Protein AF-A2DBW7-F1 (afdb_monomer_lite)

Organism: Trichomonas vaginalis (strain ATCC PRA-98 / G3) (NCBI:txid412133)

Foldseek 3Di:
DQELDALCQALVQVDADDDDALNHAEQEASSNHNYCHQEAEARLNHAEQYALSNHQNCNHQEYEADQSHNHAYYYFQVCENVQNHAAYYHDNDPFWDDDLRFIDTPQLQEGREDGNNHPDQWDFRPPNHPDYDPRRYPQCPQVVVVVVPDDDDGDTRGNDPPPDDD

Sequence (166 aa):
MTVINTDTFSNAYKLRNLILPPTIQAINSNAFQWTNIETFTVPRDTHTISEYGLHNCVNLSTFIIDSNSSLMNIKFAAFSGCKSLATIICNDSMYFTVENFALFNKNKTVLVVFPPGCPCKFFSVPITIREIEAGHSSNAGTLSTFLSQTTLFNTFVAMHSQSVHL

Structure (mmCIF, N/CA/C/O backbone):
data_AF-A2DBW7-F1
#
_entry.id   AF-A2DBW7-F1
#
loop_
_atom_site.group_PDB
_atom_site.id
_atom_site.type_symbol
_atom_site.label_atom_id
_atom_site.label_alt_id
_atom_site.label_comp_id
_atom_site.label_asym_id
_atom_site.label_entity_id
_atom_site.label_seq_id
_atom_site.pdbx_PDB_ins_code
_atom_site.Cartn_x
_atom_site.Cartn_y
_atom_site.Cartn_z
_atom_site.occupancy
_atom_site.B_iso_or_equiv
_atom_site.auth_seq_id
_atom_site.auth_comp_id
_atom_site.auth_asym_id
_atom_site.auth_atom_id
_atom_site.pdbx_PDB_model_num
ATOM 1 N N . MET A 1 1 ? 14.004 -9.420 -12.840 1.00 65.75 1 MET A N 1
ATOM 2 C CA . MET A 1 1 ? 14.017 -8.109 -12.156 1.00 65.75 1 MET A CA 1
ATOM 3 C C . MET A 1 1 ? 13.537 -8.339 -10.734 1.00 65.75 1 MET A C 1
ATOM 5 O O . MET A 1 1 ? 12.476 -8.929 -10.576 1.00 65.75 1 MET A O 1
ATOM 9 N N . THR A 1 2 ? 14.332 -7.967 -9.733 1.00 91.06 2 THR A N 1
ATOM 10 C CA . THR A 1 2 ? 14.014 -8.173 -8.305 1.00 91.06 2 THR A CA 1
ATOM 11 C C . THR A 1 2 ? 13.753 -6.866 -7.567 1.00 91.06 2 THR A C 1
ATOM 13 O O . THR A 1 2 ? 13.268 -6.890 -6.449 1.00 91.06 2 THR A O 1
ATOM 16 N N . VAL A 1 3 ? 14.043 -5.715 -8.166 1.00 96.81 3 VAL A N 1
ATOM 17 C CA . VAL A 1 3 ? 13.881 -4.406 -7.527 1.00 96.81 3 VAL A CA 1
ATOM 18 C C . VAL A 1 3 ? 13.292 -3.440 -8.542 1.00 96.81 3 VAL A C 1
ATOM 20 O O . VAL A 1 3 ? 13.696 -3.450 -9.707 1.00 96.81 3 VAL A O 1
ATOM 23 N N . ILE A 1 4 ? 12.353 -2.611 -8.096 1.00 97.62 4 ILE A N 1
ATOM 24 C CA . ILE A 1 4 ? 11.946 -1.401 -8.808 1.00 97.62 4 ILE A CA 1
ATOM 25 C C . ILE A 1 4 ? 12.798 -0.274 -8.245 1.00 97.62 4 ILE A C 1
ATOM 27 O O . ILE A 1 4 ? 12.665 0.087 -7.076 1.00 97.62 4 ILE A O 1
ATOM 31 N N . ASN A 1 5 ? 13.724 0.217 -9.064 1.00 98.12 5 ASN A N 1
ATOM 32 C CA . ASN A 1 5 ? 14.703 1.210 -8.646 1.00 98.12 5 ASN A CA 1
ATOM 33 C C . ASN A 1 5 ? 14.055 2.566 -8.363 1.00 98.12 5 ASN A C 1
ATOM 35 O O . ASN A 1 5 ? 12.912 2.831 -8.752 1.00 98.12 5 ASN A O 1
ATOM 39 N N . THR A 1 6 ? 14.826 3.423 -7.701 1.00 98.12 6 THR A N 1
ATOM 40 C CA . THR A 1 6 ? 14.448 4.806 -7.425 1.00 98.12 6 THR A CA 1
ATOM 41 C C . THR A 1 6 ? 13.984 5.489 -8.710 1.00 98.12 6 THR A C 1
ATOM 43 O O . THR A 1 6 ? 14.584 5.290 -9.766 1.00 98.12 6 THR A O 1
ATOM 46 N N . ASP A 1 7 ? 12.880 6.228 -8.620 1.00 97.44 7 ASP A N 1
ATOM 47 C CA . ASP A 1 7 ? 12.283 7.010 -9.712 1.00 97.44 7 ASP A CA 1
ATOM 48 C C . ASP A 1 7 ? 11.850 6.236 -10.980 1.00 97.44 7 ASP A C 1
ATOM 50 O O . ASP A 1 7 ? 11.450 6.865 -11.957 1.00 97.44 7 ASP A O 1
ATOM 54 N N . THR A 1 8 ? 11.866 4.892 -10.995 1.00 97.56 8 THR A N 1
ATOM 55 C CA . THR A 1 8 ? 11.640 4.080 -12.220 1.00 97.56 8 THR A CA 1
ATOM 56 C C . THR A 1 8 ? 10.374 4.460 -13.000 1.00 97.56 8 THR A C 1
ATOM 58 O O . THR A 1 8 ? 10.400 4.513 -14.228 1.00 97.56 8 THR A O 1
ATOM 61 N N . PHE A 1 9 ? 9.266 4.717 -12.304 1.00 97.56 9 PHE A N 1
ATOM 62 C CA . PHE A 1 9 ? 7.994 5.158 -12.882 1.00 97.56 9 PHE A CA 1
ATOM 63 C C . PHE A 1 9 ? 7.595 6.560 -12.400 1.00 97.56 9 PHE A C 1
ATOM 65 O O . PHE A 1 9 ? 6.424 6.934 -12.494 1.00 97.56 9 PHE A O 1
ATOM 72 N N . SER A 1 10 ? 8.546 7.344 -11.886 1.00 97.50 10 SER A N 1
ATOM 73 C CA . SER A 1 10 ? 8.279 8.700 -11.412 1.00 97.50 10 SER A CA 1
ATOM 74 C C . SER A 1 10 ? 7.750 9.576 -12.553 1.00 97.50 10 SER A C 1
ATOM 76 O O . SER A 1 10 ? 8.255 9.542 -13.676 1.00 97.50 10 SER A O 1
ATOM 78 N N . ASN A 1 11 ? 6.705 10.357 -12.275 1.00 97.94 11 ASN A N 1
ATOM 79 C CA . ASN A 1 11 ? 6.000 11.226 -13.224 1.00 97.94 11 ASN A CA 1
ATOM 80 C C . ASN A 1 11 ? 5.338 10.487 -14.402 1.00 97.94 11 ASN A C 1
ATOM 82 O O . ASN A 1 11 ? 4.995 11.101 -15.417 1.00 97.94 11 ASN A O 1
ATOM 86 N N . ALA A 1 12 ? 5.101 9.176 -14.291 1.00 97.75 12 ALA A N 1
ATOM 87 C CA . ALA A 1 12 ? 4.325 8.439 -15.282 1.00 97.75 12 ALA A CA 1
ATOM 88 C C . ALA A 1 12 ? 2.817 8.732 -15.132 1.00 97.75 12 ALA A C 1
ATOM 90 O O . ALA A 1 12 ? 2.018 7.853 -14.816 1.00 97.75 12 ALA A O 1
ATOM 91 N N . TYR A 1 13 ? 2.393 9.969 -15.413 1.00 95.88 13 TYR A N 1
ATOM 92 C CA . TYR A 1 13 ? 1.010 10.451 -15.247 1.00 95.88 13 TYR A CA 1
ATOM 93 C C . TYR A 1 13 ? -0.037 9.685 -16.073 1.00 95.88 13 TYR A C 1
ATOM 95 O O . TYR A 1 13 ? -1.237 9.807 -15.843 1.00 95.88 13 TYR A O 1
ATOM 103 N N . LYS A 1 14 ? 0.383 8.908 -17.074 1.00 96.88 1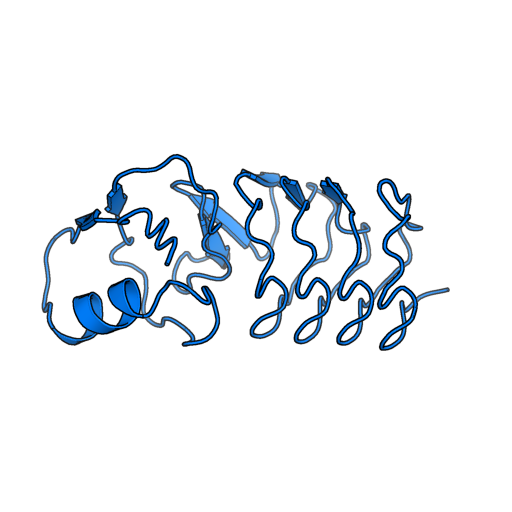4 LYS A N 1
ATOM 104 C CA . LYS A 1 14 ? -0.521 8.056 -17.864 1.00 96.88 14 LYS A CA 1
ATOM 105 C C . LYS A 1 14 ? -0.655 6.639 -17.299 1.00 96.88 14 LYS A C 1
ATOM 107 O O . LYS A 1 14 ? -1.537 5.904 -17.738 1.00 96.88 14 LYS A O 1
ATOM 112 N N . LEU A 1 15 ? 0.197 6.249 -16.349 1.00 97.00 15 LEU A N 1
ATOM 113 C CA . LEU A 1 15 ? 0.153 4.940 -15.712 1.00 97.00 15 LEU A CA 1
ATOM 114 C C . LEU A 1 15 ? -1.029 4.893 -14.742 1.00 97.00 15 LEU A C 1
ATOM 116 O O . LEU A 1 15 ? -1.007 5.562 -13.714 1.00 97.00 15 LEU A O 1
ATOM 120 N N . ARG A 1 16 ? -2.054 4.114 -15.099 1.00 95.12 16 ARG A N 1
ATOM 121 C CA . ARG A 1 16 ? -3.255 3.871 -14.276 1.00 95.12 16 ARG A CA 1
ATOM 122 C C . ARG A 1 16 ? -3.325 2.453 -13.728 1.00 95.12 16 ARG A C 1
ATOM 124 O O . ARG A 1 16 ? -3.726 2.237 -12.591 1.00 95.12 16 ARG A O 1
ATOM 131 N N . ASN A 1 17 ? -2.907 1.503 -14.558 1.00 92.06 17 ASN A N 1
ATOM 132 C CA . ASN A 1 17 ? -2.917 0.080 -14.267 1.00 92.06 17 ASN A CA 1
ATOM 133 C C . ASN A 1 17 ? -1.506 -0.463 -14.437 1.00 92.06 17 ASN A C 1
ATOM 135 O O . ASN A 1 17 ? -0.797 -0.081 -15.370 1.00 92.06 17 ASN A O 1
ATOM 139 N N . LEU A 1 18 ? -1.117 -1.371 -13.553 1.00 92.75 18 LEU A N 1
ATOM 140 C CA . LEU A 1 18 ? 0.189 -2.003 -13.568 1.00 92.75 18 LEU A CA 1
ATOM 141 C C . LEU A 1 18 ? 0.054 -3.430 -13.049 1.00 92.75 18 LEU A C 1
ATOM 143 O O . LEU A 1 18 ? -0.606 -3.667 -12.043 1.00 92.75 18 LEU A O 1
ATOM 147 N N . ILE A 1 19 ? 0.719 -4.365 -13.721 1.00 93.19 19 ILE A N 1
ATOM 148 C CA . ILE A 1 19 ? 0.901 -5.730 -13.232 1.00 93.19 19 ILE A CA 1
ATOM 149 C C . ILE A 1 19 ? 2.393 -5.907 -12.994 1.00 93.19 19 ILE A C 1
ATOM 151 O O . ILE A 1 19 ? 3.191 -5.862 -13.931 1.00 93.19 19 ILE A O 1
ATOM 155 N N . LEU A 1 20 ? 2.768 -6.073 -11.731 1.00 94.94 20 LEU A N 1
ATOM 156 C CA . LEU A 1 20 ? 4.150 -6.296 -11.335 1.00 94.94 20 LEU A CA 1
ATOM 157 C C . LEU A 1 20 ? 4.443 -7.798 -11.230 1.00 94.94 20 LEU A C 1
ATOM 159 O O . LEU A 1 20 ? 3.599 -8.552 -10.739 1.00 94.94 20 LEU A O 1
ATOM 163 N N . PRO A 1 21 ? 5.637 -8.255 -11.646 1.00 96.19 21 PRO A N 1
ATOM 164 C CA . PRO A 1 21 ? 6.052 -9.632 -11.420 1.00 96.19 21 PRO A CA 1
ATOM 165 C C . PRO A 1 21 ? 6.060 -9.966 -9.921 1.00 96.19 21 PRO A C 1
ATOM 167 O O . PRO A 1 21 ? 6.502 -9.138 -9.123 1.00 96.19 21 PRO A O 1
ATOM 170 N N . PRO A 1 22 ? 5.670 -11.189 -9.517 1.00 96.69 22 PRO A N 1
ATOM 171 C CA . PRO A 1 22 ? 5.648 -11.569 -8.103 1.00 96.69 22 PRO A CA 1
ATOM 172 C C . PRO A 1 22 ? 7.041 -11.551 -7.460 1.00 96.69 22 PRO A C 1
ATOM 174 O O . PRO A 1 22 ? 7.130 -11.394 -6.252 1.00 96.69 22 PRO A O 1
ATOM 177 N N . THR A 1 23 ? 8.103 -11.653 -8.268 1.00 97.25 23 THR A N 1
ATOM 178 C CA . THR A 1 23 ? 9.510 -11.718 -7.842 1.00 97.25 23 THR A CA 1
ATOM 179 C C . THR A 1 23 ? 10.115 -10.371 -7.446 1.00 97.25 23 THR A C 1
ATOM 181 O O . THR A 1 23 ? 11.315 -10.297 -7.175 1.00 97.25 23 THR A O 1
ATOM 184 N N . ILE A 1 24 ? 9.349 -9.278 -7.506 1.00 98.06 24 ILE A N 1
ATOM 185 C CA . ILE A 1 24 ? 9.818 -7.971 -7.040 1.00 98.06 24 ILE A CA 1
ATOM 186 C C . ILE A 1 24 ? 9.953 -8.029 -5.520 1.00 98.06 24 ILE A C 1
ATOM 188 O O . ILE A 1 24 ? 8.979 -8.270 -4.822 1.00 98.06 24 ILE A O 1
ATOM 192 N N . GLN A 1 25 ? 11.163 -7.787 -5.029 1.00 97.88 25 GLN A N 1
ATOM 193 C CA . GLN A 1 25 ? 11.557 -7.832 -3.625 1.00 97.88 25 GLN A CA 1
ATOM 194 C C . GLN A 1 25 ? 11.565 -6.461 -2.953 1.00 97.88 25 GLN A C 1
ATOM 196 O O . GLN A 1 25 ? 11.360 -6.382 -1.742 1.00 97.88 25 GLN A O 1
ATOM 201 N N . ALA A 1 26 ? 11.789 -5.385 -3.708 1.00 97.81 26 ALA A N 1
ATOM 202 C CA . ALA A 1 26 ? 11.823 -4.033 -3.165 1.00 97.81 26 ALA A CA 1
ATOM 203 C C . ALA A 1 26 ? 11.270 -2.998 -4.147 1.00 97.81 26 ALA A C 1
ATOM 205 O O . ALA A 1 26 ? 11.493 -3.082 -5.359 1.00 97.81 26 ALA A O 1
ATOM 206 N N . ILE A 1 27 ? 10.577 -2.010 -3.586 1.00 98.44 27 ILE A N 1
ATOM 207 C CA . ILE A 1 27 ? 10.098 -0.812 -4.273 1.00 98.44 27 ILE A CA 1
ATOM 208 C C . ILE A 1 27 ? 10.838 0.367 -3.655 1.00 98.44 27 ILE A C 1
ATOM 210 O O . ILE A 1 27 ? 10.568 0.743 -2.514 1.00 98.44 27 ILE A O 1
ATOM 214 N N . ASN A 1 28 ? 11.812 0.905 -4.384 1.00 98.31 28 ASN A N 1
ATOM 215 C CA . ASN A 1 28 ? 12.687 1.952 -3.871 1.00 98.31 28 ASN A CA 1
ATOM 216 C C . ASN A 1 28 ? 12.008 3.326 -3.862 1.00 98.31 28 ASN A C 1
ATOM 218 O O . ASN A 1 28 ? 10.868 3.498 -4.299 1.00 98.31 28 ASN A O 1
ATOM 222 N N . SER A 1 29 ? 12.716 4.307 -3.306 1.00 97.75 29 SER A N 1
ATOM 223 C CA . SER A 1 29 ? 12.172 5.638 -3.077 1.00 97.75 29 SER A CA 1
ATOM 224 C C . SER A 1 29 ? 11.670 6.289 -4.361 1.00 97.75 29 SER A C 1
ATOM 226 O O . SER A 1 29 ? 12.288 6.155 -5.415 1.00 97.75 29 SER A O 1
ATOM 228 N N . ASN A 1 30 ? 10.528 6.973 -4.280 1.00 97.31 30 ASN A N 1
ATOM 229 C CA . ASN A 1 30 ? 9.877 7.644 -5.412 1.00 97.31 30 ASN A CA 1
ATOM 230 C C . ASN A 1 30 ? 9.585 6.751 -6.638 1.00 97.31 30 ASN A C 1
ATOM 232 O O . ASN A 1 30 ? 9.256 7.272 -7.703 1.00 97.31 30 ASN A O 1
ATOM 236 N N . ALA A 1 31 ? 9.674 5.419 -6.521 1.00 98.19 31 ALA A N 1
ATOM 237 C CA . ALA A 1 31 ? 9.534 4.503 -7.654 1.00 98.19 31 ALA A CA 1
ATOM 238 C C . ALA A 1 31 ? 8.247 4.729 -8.460 1.00 98.19 31 ALA A C 1
ATOM 240 O O . ALA A 1 31 ? 8.280 4.602 -9.679 1.00 98.19 31 ALA 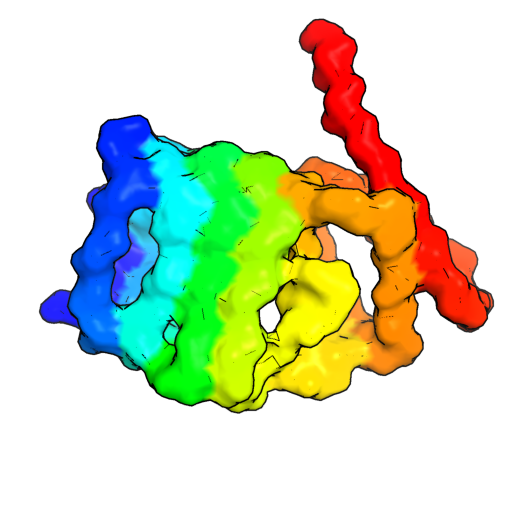A O 1
ATOM 241 N N . PHE A 1 32 ? 7.149 5.097 -7.798 1.00 98.31 32 PHE A N 1
ATOM 242 C CA . PHE A 1 32 ? 5.857 5.416 -8.412 1.00 98.31 32 PHE A CA 1
ATOM 243 C C . PHE A 1 32 ? 5.408 6.853 -8.146 1.00 98.31 32 PHE A C 1
ATOM 245 O O . PHE A 1 32 ? 4.210 7.142 -8.170 1.00 98.31 32 PHE A O 1
ATOM 252 N N . GLN A 1 33 ? 6.343 7.763 -7.870 1.00 97.81 33 GLN A N 1
ATOM 253 C CA . GLN A 1 33 ? 5.984 9.129 -7.526 1.00 97.81 33 GLN A CA 1
ATOM 254 C C . GLN A 1 33 ? 5.188 9.791 -8.659 1.00 97.81 33 GLN A C 1
ATOM 256 O O . GLN A 1 33 ? 5.529 9.634 -9.829 1.00 97.81 33 GLN A O 1
ATOM 261 N N . TRP A 1 34 ? 4.139 10.550 -8.332 1.00 97.94 34 TRP A N 1
ATOM 262 C CA . TRP A 1 34 ? 3.347 11.294 -9.326 1.00 97.94 34 TRP A CA 1
ATOM 263 C C . TRP A 1 34 ? 2.743 10.417 -10.439 1.00 97.94 34 TRP A C 1
ATOM 265 O O . TRP A 1 34 ? 2.552 10.862 -11.573 1.00 97.94 34 TRP A O 1
ATOM 275 N N . THR A 1 35 ? 2.429 9.161 -10.131 1.00 98.25 35 THR A N 1
ATOM 276 C CA . THR A 1 35 ? 1.664 8.297 -11.035 1.00 98.25 35 THR A CA 1
ATOM 277 C C . THR A 1 35 ? 0.162 8.449 -10.801 1.00 98.25 35 THR A C 1
ATOM 279 O O . THR A 1 35 ? -0.284 8.936 -9.763 1.00 98.25 35 THR A O 1
ATOM 282 N N . ASN A 1 36 ? -0.641 8.026 -11.776 1.00 97.56 36 ASN A N 1
ATOM 283 C CA . ASN A 1 36 ? -2.103 8.038 -11.683 1.00 97.56 36 ASN A CA 1
ATOM 284 C C . ASN A 1 36 ? -2.667 6.635 -11.428 1.00 97.56 36 ASN A C 1
ATOM 286 O O . ASN A 1 36 ? -3.796 6.354 -11.828 1.00 97.56 36 ASN A O 1
ATOM 290 N N . ILE A 1 37 ? -1.879 5.759 -10.793 1.00 98.31 37 ILE A N 1
ATOM 291 C CA . ILE A 1 37 ? -2.317 4.408 -10.445 1.00 98.31 37 ILE A CA 1
ATOM 292 C C . ILE A 1 37 ? -3.537 4.477 -9.531 1.00 98.31 37 ILE A C 1
ATOM 294 O O . ILE A 1 37 ? -3.575 5.285 -8.608 1.00 98.31 37 ILE A O 1
ATOM 298 N N . GLU A 1 38 ? -4.534 3.643 -9.804 1.00 98.06 38 GLU A N 1
ATOM 299 C CA . GLU A 1 38 ? -5.797 3.639 -9.053 1.00 98.06 38 GLU A CA 1
ATOM 300 C C . GLU A 1 38 ? -5.786 2.558 -7.963 1.00 98.06 38 GLU A C 1
ATOM 302 O O . GLU A 1 38 ? -6.298 2.746 -6.860 1.00 98.06 38 GLU A O 1
ATOM 307 N N . THR A 1 39 ? -5.132 1.429 -8.242 1.00 98.12 39 THR A N 1
ATOM 308 C CA . THR A 1 39 ? -4.942 0.319 -7.303 1.00 98.12 39 THR A CA 1
ATOM 309 C C . THR A 1 39 ? -3.484 -0.114 -7.297 1.00 98.12 39 THR A C 1
ATOM 311 O O . THR A 1 39 ? -2.854 -0.204 -8.352 1.00 98.12 39 THR A O 1
ATOM 314 N N . PHE A 1 40 ? -2.958 -0.417 -6.112 1.00 98.25 40 PHE A N 1
ATOM 315 C CA . PHE A 1 40 ? -1.634 -1.000 -5.954 1.00 98.25 40 PHE A CA 1
ATOM 316 C C . PHE A 1 40 ? -1.711 -2.298 -5.150 1.00 98.25 40 PHE A C 1
ATOM 318 O O . PHE A 1 40 ? -1.956 -2.279 -3.941 1.00 98.25 40 PHE A O 1
ATOM 325 N N . THR A 1 41 ? -1.468 -3.419 -5.827 1.00 97.81 41 THR A N 1
ATOM 326 C CA . THR A 1 41 ? -1.314 -4.734 -5.196 1.00 97.81 41 THR A CA 1
ATOM 327 C C . THR A 1 41 ? 0.160 -5.021 -4.978 1.00 97.81 41 THR A C 1
ATOM 329 O O . THR A 1 41 ? 0.958 -4.975 -5.917 1.00 97.81 41 THR A O 1
ATOM 332 N N . VAL A 1 42 ? 0.526 -5.324 -3.736 1.00 97.69 42 VAL A N 1
ATOM 333 C CA . VAL A 1 42 ? 1.906 -5.632 -3.368 1.00 97.69 42 VAL A CA 1
ATOM 334 C C . VAL A 1 42 ? 2.328 -6.956 -4.011 1.00 97.69 42 VAL A C 1
ATOM 336 O O . VAL A 1 42 ? 1.675 -7.973 -3.771 1.00 97.69 42 VAL A O 1
ATOM 339 N N . PRO A 1 43 ? 3.422 -6.988 -4.796 1.00 97.25 43 PRO A N 1
ATOM 340 C CA . PRO A 1 43 ? 3.936 -8.240 -5.331 1.00 97.25 43 PRO A CA 1
ATOM 341 C C . PRO A 1 43 ? 4.303 -9.215 -4.211 1.00 97.25 43 PRO A C 1
ATOM 343 O O . PRO A 1 43 ? 4.823 -8.816 -3.170 1.00 97.25 43 PRO A O 1
ATOM 346 N N . ARG A 1 44 ? 4.055 -10.505 -4.450 1.00 96.81 44 ARG A N 1
ATOM 347 C CA . ARG A 1 44 ? 4.210 -11.586 -3.463 1.00 96.81 44 ARG A CA 1
ATOM 348 C C . ARG A 1 44 ? 5.521 -11.527 -2.674 1.00 96.81 44 ARG A C 1
ATOM 350 O O . ARG A 1 44 ? 5.496 -11.596 -1.449 1.00 96.81 44 ARG A O 1
ATOM 357 N N . ASP A 1 45 ? 6.647 -11.374 -3.366 1.00 97.69 45 ASP A N 1
ATOM 358 C CA . ASP A 1 45 ? 7.974 -11.465 -2.755 1.00 97.69 45 ASP A CA 1
ATOM 359 C C . ASP A 1 45 ? 8.495 -10.093 -2.297 1.00 97.69 45 ASP A C 1
ATOM 361 O O . ASP A 1 45 ? 9.662 -9.971 -1.927 1.00 97.69 45 ASP A O 1
ATOM 365 N N . THR A 1 46 ? 7.666 -9.040 -2.327 1.00 98.44 46 THR A N 1
ATOM 366 C CA . THR A 1 46 ? 8.080 -7.692 -1.922 1.00 98.44 46 THR A CA 1
ATOM 367 C C . THR A 1 46 ? 8.226 -7.634 -0.415 1.00 98.44 46 THR A C 1
ATOM 369 O O . THR A 1 46 ? 7.259 -7.823 0.304 1.00 98.44 46 THR A O 1
ATOM 372 N N . HIS A 1 47 ? 9.424 -7.306 0.061 1.00 98.06 47 HIS A N 1
ATOM 373 C CA . HIS A 1 47 ? 9.740 -7.176 1.480 1.00 98.06 47 HIS A CA 1
ATOM 374 C C . HIS A 1 47 ? 9.587 -5.732 1.962 1.00 98.06 47 HIS A C 1
ATOM 376 O O . HIS A 1 47 ? 9.209 -5.501 3.112 1.00 98.06 47 HIS A O 1
ATOM 382 N N . THR A 1 48 ? 9.897 -4.756 1.100 1.00 98.00 48 THR A N 1
ATOM 383 C CA . THR A 1 48 ? 9.965 -3.338 1.481 1.00 98.00 48 THR A CA 1
ATOM 384 C C . THR A 1 48 ? 9.365 -2.409 0.428 1.00 98.00 48 THR A C 1
ATOM 386 O O . THR A 1 48 ? 9.695 -2.504 -0.756 1.00 98.00 48 THR A O 1
ATOM 389 N N . ILE A 1 49 ? 8.554 -1.458 0.897 1.00 98.38 49 ILE A N 1
ATOM 390 C CA . ILE A 1 49 ? 8.229 -0.209 0.200 1.00 98.38 49 ILE A CA 1
ATOM 391 C C . ILE A 1 49 ? 9.005 0.911 0.892 1.00 98.38 49 ILE A C 1
ATOM 393 O O . ILE A 1 49 ? 8.769 1.202 2.067 1.00 98.38 49 ILE A O 1
ATOM 397 N N . SER A 1 50 ? 9.961 1.497 0.178 1.00 97.81 50 SER A N 1
ATOM 398 C CA . SER A 1 50 ? 10.860 2.529 0.696 1.00 97.81 50 SER A CA 1
ATOM 399 C C . SER A 1 50 ? 10.178 3.892 0.825 1.00 97.81 50 SER A C 1
ATOM 401 O O . SER A 1 50 ? 9.028 4.085 0.421 1.00 97.81 50 SER A O 1
ATOM 403 N N . GLU A 1 51 ? 10.900 4.843 1.419 1.00 93.19 51 GLU A N 1
ATOM 404 C CA . GLU A 1 51 ? 10.414 6.203 1.655 1.00 93.19 51 GLU A CA 1
ATOM 405 C C . GLU A 1 51 ? 9.902 6.824 0.359 1.00 93.19 51 GLU A C 1
ATOM 407 O O . GLU A 1 51 ? 10.573 6.766 -0.670 1.00 93.19 51 GLU A O 1
ATOM 412 N N . TYR A 1 52 ? 8.706 7.405 0.398 1.00 95.12 52 TYR A N 1
ATOM 413 C CA . TYR A 1 52 ? 8.057 7.999 -0.775 1.00 95.12 52 TYR A CA 1
ATOM 414 C C . TYR A 1 52 ? 7.810 7.039 -1.959 1.00 95.12 52 TYR A C 1
ATOM 416 O O . TYR A 1 52 ? 7.549 7.500 -3.068 1.00 95.12 52 TYR A O 1
ATOM 424 N N . GLY A 1 53 ? 7.865 5.714 -1.773 1.00 96.56 53 GLY A N 1
ATOM 425 C CA . GLY A 1 53 ? 7.734 4.738 -2.866 1.00 96.56 53 GLY A CA 1
ATOM 426 C C . GLY A 1 53 ? 6.469 4.894 -3.728 1.00 96.56 53 GLY A C 1
ATOM 427 O O . GLY A 1 53 ? 6.531 4.664 -4.934 1.00 96.56 53 GLY A O 1
ATOM 428 N N . LEU A 1 54 ? 5.357 5.345 -3.135 1.00 97.56 54 LEU A N 1
ATOM 429 C CA . LEU A 1 54 ? 4.065 5.635 -3.779 1.00 97.56 54 LEU A CA 1
ATOM 430 C C . LEU A 1 54 ? 3.649 7.113 -3.586 1.00 97.56 54 LEU A C 1
ATOM 432 O O . LEU A 1 54 ? 2.469 7.450 -3.580 1.00 97.56 54 LEU A O 1
ATOM 436 N N . HIS A 1 55 ? 4.602 8.029 -3.418 1.00 95.38 55 HIS A N 1
ATOM 437 C CA . HIS A 1 55 ? 4.332 9.437 -3.104 1.00 95.38 55 HIS A CA 1
ATOM 438 C C . HIS A 1 55 ? 3.541 10.169 -4.204 1.00 95.38 55 HIS A C 1
ATOM 440 O O . HIS A 1 55 ? 3.853 10.090 -5.387 1.00 95.38 55 HIS A O 1
ATOM 446 N N . ASN A 1 56 ? 2.521 10.937 -3.820 1.00 96.88 56 ASN A N 1
ATOM 447 C CA . ASN A 1 56 ? 1.640 11.680 -4.727 1.00 96.88 56 ASN A CA 1
ATOM 448 C C . ASN A 1 56 ? 0.988 10.816 -5.820 1.00 96.88 56 ASN A C 1
ATOM 450 O O . ASN A 1 56 ? 0.691 11.315 -6.906 1.00 96.88 56 ASN A O 1
ATOM 454 N N . CYS A 1 57 ? 0.706 9.541 -5.536 1.00 97.44 57 CYS A N 1
ATOM 455 C CA . CYS A 1 57 ? -0.228 8.761 -6.347 1.00 97.44 57 CYS A CA 1
ATOM 456 C C . CYS A 1 57 ? -1.656 9.238 -6.051 1.00 97.44 57 CYS A C 1
ATOM 458 O O . CYS A 1 57 ? -2.400 8.612 -5.300 1.00 97.44 57 CYS A O 1
ATOM 460 N N . VAL A 1 58 ? -2.030 10.410 -6.569 1.00 96.19 58 VAL A N 1
ATOM 461 C CA . VAL A 1 58 ? -3.242 11.136 -6.145 1.00 96.19 58 VAL A CA 1
ATOM 462 C C . VAL A 1 58 ? -4.541 10.372 -6.401 1.00 96.19 58 VAL A C 1
ATOM 464 O O . VAL A 1 58 ? -5.513 10.605 -5.686 1.00 96.19 58 VAL A O 1
ATOM 467 N N . ASN A 1 59 ? -4.542 9.448 -7.364 1.00 97.38 59 ASN A N 1
ATOM 468 C CA . ASN A 1 59 ? -5.692 8.612 -7.717 1.00 97.38 59 ASN A CA 1
ATOM 469 C C . ASN A 1 59 ? -5.670 7.231 -7.051 1.00 97.38 59 ASN A C 1
ATOM 471 O O . ASN A 1 59 ? -6.635 6.489 -7.212 1.00 97.38 59 ASN A O 1
ATOM 475 N N . LEU A 1 60 ? -4.614 6.885 -6.303 1.00 98.00 60 LEU A N 1
ATOM 476 C CA . LEU A 1 60 ? -4.516 5.594 -5.631 1.00 98.00 60 LEU A CA 1
ATOM 477 C C . LEU A 1 60 ? -5.611 5.518 -4.574 1.00 98.00 60 LEU A C 1
ATOM 479 O O . LEU A 1 60 ? -5.502 6.168 -3.539 1.00 98.00 60 LEU A O 1
ATOM 483 N N . SER A 1 61 ? -6.659 4.744 -4.835 1.00 97.25 61 SER A N 1
ATOM 484 C CA . SER A 1 61 ? -7.803 4.584 -3.939 1.00 97.25 61 SER A CA 1
ATOM 485 C C . SER A 1 61 ? -7.708 3.330 -3.082 1.00 97.25 61 SER A C 1
ATOM 487 O O . SER A 1 61 ? -8.274 3.287 -1.983 1.00 97.25 61 SER A O 1
ATOM 489 N N . THR A 1 62 ? -6.983 2.323 -3.575 1.00 97.88 62 THR A N 1
ATOM 490 C CA . THR A 1 62 ? -6.938 0.987 -2.980 1.00 97.88 62 THR A CA 1
ATOM 491 C C . THR A 1 62 ? -5.512 0.448 -2.918 1.00 97.88 62 THR A C 1
ATOM 493 O O . THR A 1 62 ? -4.831 0.324 -3.936 1.00 97.88 62 THR A O 1
ATOM 496 N N . PHE A 1 63 ? -5.075 0.078 -1.716 1.00 98.31 63 PHE A N 1
ATOM 497 C CA . PHE A 1 63 ? -3.811 -0.616 -1.470 1.00 98.31 63 PHE A CA 1
ATOM 498 C C . PHE A 1 63 ? -4.086 -2.029 -0.948 1.00 98.31 63 PHE A C 1
ATOM 500 O O . PHE A 1 63 ? -4.899 -2.201 -0.038 1.00 98.31 63 PHE A O 1
ATOM 507 N N . ILE A 1 64 ? -3.439 -3.038 -1.536 1.00 98.19 64 ILE A N 1
ATOM 508 C CA . ILE A 1 64 ? -3.744 -4.452 -1.281 1.00 98.19 64 ILE A CA 1
ATOM 509 C C . ILE A 1 64 ? -2.482 -5.206 -0.859 1.00 98.19 64 ILE A C 1
ATOM 511 O O . ILE A 1 64 ? -1.506 -5.279 -1.609 1.00 98.19 64 ILE A O 1
ATOM 515 N N . ILE A 1 65 ? -2.542 -5.809 0.327 1.00 98.25 65 ILE A N 1
ATOM 516 C CA . ILE A 1 65 ? -1.598 -6.799 0.846 1.00 98.25 65 ILE A CA 1
ATOM 517 C C . ILE A 1 65 ? -2.311 -8.159 0.830 1.00 98.25 65 ILE A C 1
ATOM 519 O O . ILE A 1 65 ? -3.174 -8.430 1.670 1.00 98.25 65 ILE A O 1
ATOM 523 N N . ASP A 1 66 ? -1.971 -8.999 -0.147 1.00 96.25 66 ASP A N 1
ATOM 524 C CA . ASP A 1 66 ? -2.532 -10.348 -0.281 1.00 96.25 66 ASP A CA 1
ATOM 525 C C . ASP A 1 66 ? -1.979 -11.328 0.770 1.00 96.25 66 ASP A C 1
ATOM 527 O O . ASP A 1 66 ? -0.931 -11.096 1.374 1.00 96.25 66 ASP A O 1
ATOM 531 N N . SER A 1 67 ? -2.655 -12.469 0.944 1.00 94.94 67 SER A N 1
ATOM 532 C CA . SER A 1 67 ? -2.322 -13.493 1.956 1.00 94.94 67 SER A CA 1
ATOM 533 C C . SER A 1 67 ? -1.003 -14.215 1.760 1.00 94.94 67 SER A C 1
ATOM 535 O O . SER A 1 67 ? -0.498 -14.847 2.682 1.00 94.94 67 SER A O 1
ATOM 537 N N . ASN A 1 68 ? -0.414 -14.107 0.577 1.00 93.69 68 ASN A N 1
ATOM 538 C CA . ASN A 1 68 ? 0.910 -14.633 0.274 1.00 93.69 68 ASN A CA 1
ATOM 539 C C . ASN A 1 68 ? 1.986 -13.536 0.222 1.00 93.69 68 ASN A C 1
ATOM 541 O O . ASN A 1 68 ? 3.090 -13.801 -0.250 1.00 93.69 68 ASN A O 1
ATOM 545 N N . SER A 1 69 ? 1.675 -12.312 0.656 1.00 96.00 69 SER A N 1
ATOM 546 C CA . SER A 1 69 ? 2.619 -11.197 0.646 1.00 96.00 69 SER A CA 1
ATOM 547 C C . SER A 1 69 ? 3.709 -11.372 1.708 1.00 96.00 69 SER A C 1
ATOM 549 O O . SER A 1 69 ? 3.426 -11.595 2.885 1.00 96.00 69 SER A O 1
ATOM 551 N N . SER A 1 70 ? 4.962 -11.193 1.291 1.00 97.25 70 SER A N 1
ATOM 552 C CA . SER A 1 70 ? 6.152 -11.160 2.154 1.00 97.25 70 SER A CA 1
ATOM 553 C C . SER A 1 70 ? 6.462 -9.756 2.687 1.00 97.25 70 SER A C 1
ATOM 555 O O . SER A 1 70 ? 7.544 -9.519 3.232 1.00 97.25 70 SER A O 1
ATOM 557 N N . LEU A 1 71 ? 5.534 -8.804 2.518 1.00 98.38 71 LEU A N 1
ATOM 558 C CA . LEU A 1 71 ? 5.753 -7.418 2.908 1.00 98.38 71 LEU A CA 1
ATOM 559 C C . LEU A 1 71 ? 5.913 -7.318 4.414 1.00 98.38 71 LEU A C 1
ATOM 561 O O . LEU A 1 71 ? 5.005 -7.650 5.173 1.00 98.38 71 LEU A O 1
ATOM 565 N N . MET A 1 72 ? 7.066 -6.800 4.821 1.00 97.00 72 MET A N 1
ATOM 566 C CA . MET A 1 72 ? 7.443 -6.628 6.221 1.00 97.00 72 MET A CA 1
ATOM 567 C C . MET A 1 72 ? 7.700 -5.168 6.586 1.00 97.00 72 MET A C 1
ATOM 569 O O . MET A 1 72 ? 7.589 -4.807 7.752 1.00 97.00 72 MET A O 1
ATOM 573 N N . ASN A 1 73 ? 8.034 -4.315 5.610 1.00 95.62 73 ASN A N 1
ATOM 574 C CA . ASN A 1 73 ? 8.391 -2.922 5.853 1.00 95.62 73 ASN A CA 1
ATOM 575 C C . ASN A 1 73 ? 7.670 -1.974 4.890 1.00 95.62 73 ASN A C 1
ATOM 577 O O . ASN A 1 73 ? 7.807 -2.073 3.671 1.00 95.62 73 ASN A O 1
ATOM 581 N N . ILE A 1 74 ? 6.983 -0.988 5.459 1.00 96.69 74 ILE A N 1
ATOM 582 C CA . ILE A 1 74 ? 6.511 0.209 4.763 1.00 96.69 74 ILE A CA 1
ATOM 583 C C . ILE A 1 74 ? 7.212 1.375 5.448 1.00 96.69 74 ILE A C 1
ATOM 585 O O . ILE A 1 74 ? 7.051 1.563 6.651 1.00 96.69 74 ILE A O 1
ATOM 589 N N . LYS A 1 75 ? 8.062 2.091 4.715 1.00 92.62 75 LYS A N 1
ATOM 590 C CA . LYS A 1 75 ? 8.868 3.179 5.274 1.00 92.62 75 LYS A CA 1
ATOM 591 C C . LYS A 1 75 ? 8.090 4.494 5.324 1.00 92.62 75 LYS A C 1
ATOM 593 O O . LYS A 1 75 ? 7.050 4.656 4.682 1.00 92.62 75 LYS A O 1
ATOM 598 N N . PHE A 1 76 ? 8.650 5.435 6.081 1.00 82.12 76 PHE A N 1
ATOM 599 C CA . PHE A 1 76 ? 8.119 6.776 6.292 1.00 82.12 76 PHE A CA 1
ATOM 600 C C . PHE A 1 76 ? 7.623 7.423 4.990 1.00 82.12 76 PHE A C 1
ATOM 602 O O . PHE A 1 76 ? 8.293 7.385 3.956 1.00 82.12 76 PHE A O 1
ATOM 609 N N . ALA A 1 77 ? 6.435 8.030 5.052 1.00 86.44 77 ALA A N 1
ATOM 610 C CA . ALA A 1 77 ? 5.837 8.800 3.961 1.00 86.44 77 ALA A CA 1
ATOM 611 C C . ALA A 1 77 ? 5.683 8.052 2.617 1.00 86.44 77 ALA A C 1
ATOM 613 O O . ALA A 1 77 ? 5.467 8.697 1.589 1.00 86.44 77 ALA A O 1
ATOM 614 N N . ALA A 1 78 ? 5.719 6.710 2.601 1.00 93.31 78 ALA A N 1
ATOM 615 C CA . ALA A 1 78 ? 5.529 5.910 1.387 1.00 93.31 78 ALA A CA 1
ATOM 616 C C . ALA A 1 78 ? 4.254 6.289 0.611 1.00 93.31 78 ALA A C 1
ATOM 618 O O . ALA A 1 78 ? 4.279 6.297 -0.615 1.00 93.31 78 ALA A O 1
ATOM 619 N N . PHE A 1 79 ? 3.185 6.669 1.322 1.00 94.62 79 PHE A N 1
ATOM 620 C CA . PHE A 1 79 ? 1.882 7.068 0.769 1.00 94.62 79 PHE A CA 1
ATOM 621 C C . PHE A 1 79 ? 1.576 8.566 0.910 1.00 94.62 79 PHE A C 1
ATOM 623 O O . PHE A 1 79 ? 0.420 8.977 0.781 1.00 94.62 79 PHE A O 1
ATOM 630 N N . SER A 1 80 ? 2.577 9.405 1.201 1.00 89.69 80 SER A N 1
ATOM 631 C CA . SER A 1 80 ? 2.353 10.853 1.304 1.00 89.69 80 SER A CA 1
ATOM 632 C C . SER A 1 80 ? 1.676 11.373 0.031 1.00 89.69 80 SER A C 1
ATOM 634 O O . SER A 1 80 ? 1.975 10.907 -1.068 1.00 89.69 80 SER A O 1
ATOM 636 N N . GLY A 1 81 ? 0.701 12.272 0.161 1.00 88.69 81 GLY A N 1
ATOM 637 C CA . GLY A 1 81 ? -0.020 12.836 -0.984 1.00 88.69 81 GLY A CA 1
ATOM 638 C C . GLY A 1 81 ? -0.929 11.876 -1.773 1.00 88.69 81 GLY A C 1
ATOM 639 O O . GLY A 1 81 ? -1.513 12.301 -2.770 1.00 88.69 81 GLY A O 1
ATOM 640 N N . CYS A 1 82 ? -1.118 10.622 -1.343 1.00 94.25 82 CYS A N 1
ATOM 641 C CA . CYS A 1 82 ? -2.113 9.701 -1.918 1.00 94.25 82 CYS A CA 1
ATOM 642 C C . CYS A 1 82 ? -3.535 10.078 -1.479 1.00 94.25 82 CYS A C 1
ATOM 644 O O . CYS A 1 82 ? -4.177 9.353 -0.726 1.00 94.25 82 CYS A O 1
ATOM 646 N N . LYS A 1 83 ? -4.023 11.248 -1.904 1.00 90.50 83 LYS A N 1
ATOM 647 C CA . LYS A 1 83 ? -5.245 11.883 -1.375 1.00 90.50 83 LYS A CA 1
ATOM 648 C C . LYS A 1 83 ? -6.508 11.024 -1.505 1.00 90.50 83 LYS A C 1
ATOM 650 O O . LYS A 1 83 ? -7.387 11.135 -0.658 1.00 90.50 83 LYS A O 1
ATOM 655 N N . SER A 1 84 ? -6.582 10.179 -2.530 1.00 95.56 84 SER A N 1
ATOM 656 C CA . SER A 1 84 ? -7.734 9.299 -2.769 1.00 95.56 84 SER A CA 1
ATOM 657 C C . SER A 1 84 ? -7.685 7.977 -2.001 1.00 95.56 84 SER A C 1
ATOM 659 O O . SER A 1 84 ? -8.666 7.234 -2.046 1.00 95.56 84 SER A O 1
ATOM 661 N N . LEU A 1 85 ? -6.584 7.660 -1.304 1.00 95.38 85 LEU A N 1
ATOM 662 C CA . LEU A 1 85 ? -6.419 6.360 -0.655 1.00 95.38 85 LEU A CA 1
ATOM 663 C C . LEU A 1 85 ? -7.434 6.236 0.473 1.00 95.38 85 LEU A C 1
ATOM 665 O O . LEU A 1 85 ? -7.311 6.906 1.496 1.00 95.38 85 LEU A O 1
ATOM 669 N N . ALA A 1 86 ? -8.425 5.377 0.260 1.00 93.69 86 ALA A N 1
ATOM 670 C CA . ALA A 1 86 ? -9.568 5.185 1.145 1.00 93.69 86 ALA A CA 1
ATOM 671 C C . ALA A 1 86 ? -9.660 3.747 1.658 1.00 93.69 86 ALA A C 1
ATOM 673 O O . ALA A 1 86 ? -10.175 3.508 2.748 1.00 93.69 86 ALA A O 1
ATOM 674 N N . THR A 1 87 ? -9.166 2.789 0.869 1.00 96.19 87 THR A N 1
ATOM 675 C CA . THR A 1 87 ? -9.299 1.361 1.152 1.00 96.19 87 THR A CA 1
ATOM 676 C C . THR A 1 87 ? -7.932 0.711 1.280 1.00 96.19 87 THR A C 1
ATOM 678 O O . THR A 1 87 ? -7.105 0.786 0.371 1.00 96.19 87 THR A O 1
ATOM 681 N N . ILE A 1 88 ? -7.724 0.017 2.396 1.00 96.94 88 ILE A N 1
ATOM 682 C CA . ILE A 1 88 ? -6.578 -0.862 2.599 1.00 96.94 88 ILE A CA 1
ATOM 683 C C . ILE A 1 88 ? -7.114 -2.268 2.835 1.00 96.94 88 ILE A C 1
ATOM 685 O O . ILE A 1 88 ? -7.897 -2.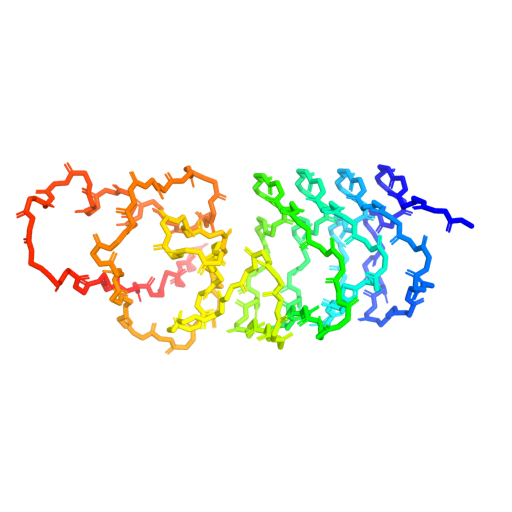493 3.757 1.00 96.94 88 ILE A O 1
ATOM 689 N N . ILE A 1 89 ? -6.702 -3.205 1.989 1.00 97.50 89 ILE A N 1
ATOM 690 C CA . ILE A 1 89 ? -7.034 -4.623 2.110 1.00 97.50 89 ILE A CA 1
ATOM 691 C C . ILE A 1 89 ? -5.783 -5.334 2.609 1.00 97.50 89 ILE A C 1
ATOM 693 O O . ILE A 1 89 ? -4.712 -5.193 2.025 1.00 97.50 89 ILE A O 1
ATOM 697 N N . CYS A 1 90 ? -5.914 -6.085 3.697 1.00 97.31 90 CYS A N 1
ATOM 698 C CA . CYS A 1 90 ? -4.834 -6.888 4.252 1.00 97.31 90 CYS A CA 1
ATOM 699 C C . CYS A 1 90 ? -5.393 -8.256 4.626 1.00 97.31 90 CYS A C 1
ATOM 701 O O . CYS A 1 90 ? -6.101 -8.394 5.626 1.00 97.31 90 CYS A O 1
ATOM 703 N N . ASN A 1 91 ? -5.097 -9.253 3.799 1.00 94.56 91 ASN A N 1
ATOM 704 C CA . ASN A 1 91 ? -5.571 -10.616 3.982 1.00 94.56 91 ASN A CA 1
ATOM 705 C C . ASN A 1 91 ? -4.460 -11.406 4.669 1.00 94.56 91 ASN A C 1
ATOM 707 O O . ASN A 1 91 ? -3.452 -11.657 4.043 1.00 94.56 91 ASN A O 1
ATOM 711 N N . ASP A 1 92 ? -4.609 -11.761 5.943 1.00 91.12 92 ASP A N 1
ATOM 712 C CA . ASP A 1 92 ? -3.704 -12.675 6.669 1.00 91.12 92 ASP A CA 1
ATOM 713 C C . ASP A 1 92 ? -2.182 -12.396 6.564 1.00 91.12 92 ASP A C 1
ATOM 715 O O . ASP A 1 92 ? -1.354 -13.304 6.541 1.00 91.12 92 ASP A O 1
ATOM 719 N N . SER A 1 93 ? -1.774 -11.123 6.528 1.00 94.88 93 SER A N 1
ATOM 720 C CA . SER A 1 93 ? -0.348 -10.770 6.562 1.00 94.88 93 SER A CA 1
ATOM 721 C C . SER A 1 93 ? 0.305 -11.202 7.882 1.00 94.88 93 SER A C 1
ATOM 723 O O . SER A 1 93 ? -0.274 -11.048 8.964 1.00 94.88 93 SER A O 1
ATOM 725 N N . MET A 1 94 ? 1.556 -11.670 7.818 1.00 95.06 94 MET A N 1
ATOM 726 C CA . MET A 1 94 ? 2.371 -11.946 9.010 1.00 95.06 94 MET A CA 1
ATOM 727 C C . MET A 1 94 ? 2.750 -10.671 9.780 1.00 95.06 94 MET A C 1
ATOM 729 O O . MET A 1 94 ? 2.921 -10.723 10.997 1.00 95.06 94 MET A O 1
ATOM 733 N N . TYR A 1 95 ? 2.861 -9.530 9.093 1.00 96.06 95 TYR A N 1
ATOM 734 C CA . TYR A 1 95 ? 3.447 -8.299 9.640 1.00 96.06 95 TYR A CA 1
ATOM 735 C C . TYR A 1 95 ? 2.445 -7.169 9.846 1.00 96.06 95 TYR A C 1
ATOM 737 O O . TYR A 1 95 ? 2.710 -6.269 10.645 1.00 96.06 95 TYR A O 1
ATOM 745 N N . PHE A 1 96 ? 1.291 -7.222 9.181 1.00 96.25 96 PHE A N 1
ATOM 746 C CA . PHE A 1 96 ? 0.302 -6.152 9.218 1.00 96.25 96 PHE A CA 1
ATOM 747 C C . PHE A 1 96 ? -1.109 -6.663 9.508 1.00 96.25 96 PHE A C 1
ATOM 749 O O . PHE A 1 96 ? -1.427 -7.840 9.346 1.00 96.25 96 PHE A O 1
ATOM 756 N N . THR A 1 97 ? -1.975 -5.751 9.935 1.00 95.50 97 THR A N 1
ATOM 757 C CA . THR A 1 97 ? -3.415 -5.977 10.075 1.00 95.50 97 THR A CA 1
ATOM 758 C C . THR A 1 97 ? -4.158 -4.683 9.787 1.00 95.50 97 THR A C 1
ATOM 760 O O . THR A 1 97 ? -3.637 -3.600 10.045 1.00 95.50 97 THR A O 1
ATOM 763 N N . VAL A 1 98 ? -5.381 -4.785 9.274 1.00 92.75 98 VAL A N 1
ATOM 764 C CA . VAL A 1 98 ? -6.267 -3.628 9.103 1.00 92.75 98 VAL A CA 1
ATOM 765 C C . VAL A 1 98 ? -7.327 -3.634 10.196 1.00 92.75 98 VAL A C 1
ATOM 767 O O . VAL A 1 98 ? -7.905 -4.675 10.502 1.00 92.75 98 VAL A O 1
ATOM 770 N N . GLU A 1 99 ? -7.576 -2.473 10.789 1.00 88.81 99 GLU A N 1
ATOM 771 C CA . GLU A 1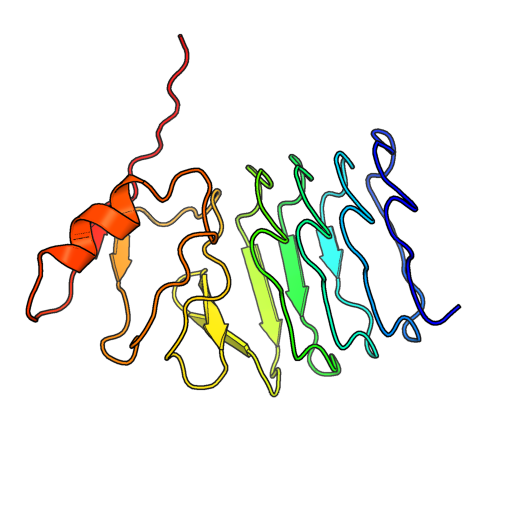 99 ? -8.674 -2.235 11.725 1.00 88.81 99 GLU A CA 1
ATOM 772 C C . GLU A 1 99 ? -9.146 -0.787 11.580 1.00 88.81 99 GLU A C 1
ATOM 774 O O . GLU A 1 99 ? -8.333 0.116 11.401 1.00 88.81 99 GLU A O 1
ATOM 779 N N . ASN A 1 100 ? -10.461 -0.549 11.625 1.00 85.12 100 ASN A N 1
ATOM 780 C CA . ASN A 1 100 ? -11.037 0.791 11.451 1.00 85.12 100 ASN A CA 1
ATOM 781 C C . ASN A 1 100 ? -10.461 1.533 10.227 1.00 85.12 100 ASN A C 1
ATOM 783 O O . ASN A 1 100 ? -10.094 2.702 10.325 1.00 85.12 100 ASN A O 1
ATOM 787 N N . PHE A 1 101 ? -10.352 0.832 9.090 1.00 88.31 101 PHE A N 1
ATOM 788 C CA . PHE A 1 101 ? -9.775 1.301 7.816 1.00 88.31 101 PHE A CA 1
ATOM 789 C C . PHE A 1 101 ? -8.263 1.580 7.815 1.00 88.31 101 PHE A C 1
ATOM 791 O O . PHE A 1 101 ? -7.674 1.701 6.743 1.00 88.31 101 PHE A O 1
ATOM 798 N N . ALA A 1 102 ? -7.615 1.649 8.976 1.00 88.94 102 ALA A N 1
ATOM 799 C CA . ALA A 1 102 ? -6.193 1.926 9.092 1.00 88.94 102 ALA A CA 1
ATOM 800 C C . ALA A 1 102 ? -5.353 0.645 9.081 1.00 88.94 102 ALA A C 1
ATOM 802 O O . ALA A 1 102 ? -5.772 -0.405 9.572 1.00 88.94 102 ALA A O 1
ATOM 803 N N . LEU A 1 103 ? -4.141 0.750 8.541 1.00 91.88 103 LEU A N 1
ATOM 804 C CA . LEU A 1 103 ? -3.136 -0.302 8.579 1.00 91.88 103 LEU A CA 1
ATOM 805 C C . LEU A 1 103 ? -2.292 -0.156 9.841 1.00 91.88 103 LEU A C 1
ATOM 807 O O . LEU A 1 103 ? -1.696 0.894 10.081 1.00 91.88 103 LEU A O 1
ATOM 811 N N . PHE A 1 104 ? -2.176 -1.235 10.598 1.00 89.56 104 PHE A N 1
ATOM 812 C CA . PHE A 1 104 ? -1.292 -1.352 11.746 1.00 89.56 104 PHE A CA 1
ATOM 813 C C . PHE A 1 104 ? -0.256 -2.442 11.511 1.00 89.56 104 PHE A C 1
ATOM 815 O O . PHE A 1 104 ? -0.443 -3.336 10.679 1.00 89.56 104 PHE A O 1
ATOM 822 N N . ASN A 1 105 ? 0.813 -2.419 12.301 1.00 91.44 105 ASN A N 1
ATOM 823 C CA . ASN A 1 105 ? 1.636 -3.610 12.467 1.00 91.44 105 ASN A CA 1
ATOM 824 C C . ASN A 1 105 ? 0.808 -4.746 13.106 1.00 91.44 105 ASN A C 1
ATOM 826 O O . ASN A 1 105 ? -0.236 -4.506 13.717 1.00 91.44 105 ASN A O 1
ATOM 830 N N . LYS A 1 106 ? 1.266 -5.996 12.991 1.00 92.50 106 LYS A N 1
ATOM 831 C CA . LYS A 1 106 ? 0.508 -7.187 13.420 1.00 92.50 106 LYS A CA 1
ATOM 832 C C . LYS A 1 106 ? 0.040 -7.109 14.876 1.00 92.50 106 LYS A C 1
ATOM 834 O O . LYS A 1 106 ? -1.077 -7.509 15.185 1.00 92.50 106 LYS A O 1
ATOM 839 N N . ASN A 1 107 ? 0.877 -6.541 15.744 1.00 90.12 107 ASN A N 1
ATOM 840 C CA . ASN A 1 107 ? 0.611 -6.401 17.177 1.00 90.12 107 ASN A CA 1
ATOM 841 C C . ASN A 1 107 ? -0.255 -5.178 17.534 1.00 90.12 107 ASN A C 1
ATOM 843 O O . ASN A 1 107 ? -0.540 -4.973 18.712 1.00 90.12 107 ASN A O 1
ATOM 847 N N . LYS A 1 108 ? -0.660 -4.360 16.552 1.00 87.44 108 LYS A N 1
ATOM 848 C CA . LYS A 1 108 ? -1.465 -3.139 16.733 1.00 87.44 108 LYS A CA 1
ATOM 849 C C . LYS A 1 108 ? -0.847 -2.134 17.710 1.00 87.44 108 LYS A C 1
ATOM 851 O O . LYS A 1 108 ? -1.552 -1.454 18.454 1.00 87.44 108 LYS A O 1
ATOM 856 N N . THR A 1 109 ? 0.480 -2.052 17.724 1.00 82.50 109 THR A N 1
ATOM 857 C CA . THR A 1 109 ? 1.232 -1.089 18.540 1.00 82.50 109 THR A CA 1
ATOM 858 C C . THR A 1 109 ? 1.669 0.141 17.755 1.00 82.50 109 THR A C 1
ATOM 860 O O . THR A 1 109 ? 1.994 1.155 18.371 1.00 82.50 109 THR A O 1
ATOM 863 N N . VAL A 1 110 ? 1.666 0.053 16.421 1.00 80.31 110 VAL A N 1
ATOM 864 C CA . VAL A 1 110 ? 2.073 1.119 15.500 1.00 80.31 110 VAL A CA 1
ATOM 865 C C . VAL A 1 110 ? 1.010 1.284 14.423 1.00 80.31 110 VAL A C 1
ATOM 867 O O . VAL A 1 110 ? 0.653 0.315 13.747 1.00 80.31 110 VAL A O 1
ATOM 870 N N . LEU A 1 111 ? 0.530 2.517 14.257 1.00 84.56 111 LEU A N 1
ATOM 871 C CA . LEU A 1 111 ? -0.258 2.943 13.103 1.00 84.56 111 LEU A CA 1
ATOM 872 C C . LEU A 1 111 ? 0.686 3.133 11.910 1.00 84.56 111 LEU A C 1
ATOM 874 O O . LEU A 1 111 ? 1.484 4.065 11.900 1.00 84.56 111 LEU A O 1
ATOM 878 N N . VAL A 1 112 ? 0.595 2.239 10.927 1.00 88.25 112 VAL A N 1
ATOM 879 C CA . VAL A 1 112 ? 1.478 2.206 9.751 1.00 88.25 112 VAL A CA 1
ATOM 880 C C . VAL A 1 112 ? 0.912 3.043 8.616 1.00 88.25 112 VAL A C 1
ATOM 882 O O . VAL A 1 112 ? 1.654 3.725 7.934 1.00 88.25 112 VAL A O 1
ATOM 885 N N . VAL A 1 113 ? -0.397 3.016 8.370 1.00 88.38 113 VAL A N 1
ATOM 886 C CA . VAL A 1 113 ? -1.023 3.902 7.378 1.00 88.38 113 VAL A CA 1
ATOM 887 C C . VAL A 1 113 ? -2.410 4.272 7.857 1.00 88.38 113 VAL A C 1
ATOM 889 O O . VAL A 1 113 ? -3.232 3.397 8.125 1.00 88.38 113 VAL A O 1
ATOM 892 N N . PHE A 1 114 ? -2.695 5.569 7.892 1.00 87.94 114 PHE A N 1
ATOM 893 C CA . PHE A 1 114 ? -4.062 6.051 7.966 1.00 87.94 114 PHE A CA 1
ATOM 894 C C . PHE A 1 114 ? -4.492 6.575 6.584 1.00 87.94 114 PHE A C 1
ATOM 896 O O . PHE A 1 114 ? -3.882 7.532 6.101 1.00 87.94 114 PHE A O 1
ATOM 903 N N . PRO A 1 115 ? -5.503 5.976 5.924 1.00 88.62 115 PRO A N 1
ATOM 904 C CA . PRO A 1 115 ? -5.919 6.396 4.588 1.00 88.62 115 PRO A CA 1
ATOM 905 C C . PRO A 1 115 ? -6.520 7.817 4.616 1.00 88.62 115 PRO A C 1
ATOM 907 O O . PRO A 1 115 ? -7.537 8.029 5.277 1.00 88.62 115 PRO A O 1
ATOM 910 N N . PRO A 1 116 ? -5.947 8.811 3.910 1.00 84.38 116 PRO A N 1
ATOM 911 C CA . PRO A 1 116 ? -6.461 10.185 3.918 1.00 84.38 116 PRO A CA 1
ATOM 912 C C . PRO A 1 116 ? -7.869 10.311 3.317 1.00 84.38 116 PRO A C 1
ATOM 914 O O . PRO A 1 116 ? -8.604 11.220 3.689 1.00 84.38 116 PRO A O 1
ATOM 917 N N . GLY A 1 117 ? -8.257 9.393 2.429 1.00 86.31 117 GLY A N 1
ATOM 918 C CA . GLY A 1 117 ? -9.604 9.269 1.878 1.00 86.31 117 GLY A CA 1
ATOM 919 C C . GLY A 1 117 ? -10.549 8.413 2.730 1.00 86.31 117 GLY A C 1
ATOM 920 O O . GLY A 1 117 ? -11.580 7.988 2.213 1.00 86.31 117 GLY A O 1
ATOM 921 N N . CYS A 1 118 ? -10.211 8.104 3.993 1.00 83.31 118 CYS A N 1
ATOM 922 C CA . CYS A 1 118 ? -11.070 7.294 4.864 1.00 83.31 118 CYS A CA 1
ATOM 923 C C . CYS A 1 118 ? -12.499 7.864 4.906 1.00 83.31 118 CYS A C 1
ATOM 925 O O . CYS A 1 118 ? -12.668 9.044 5.219 1.00 83.31 118 CYS A O 1
ATOM 927 N N . PRO A 1 119 ? -13.547 7.044 4.700 1.00 80.12 119 PRO A N 1
ATOM 928 C CA . PRO A 1 119 ? -14.931 7.495 4.861 1.00 80.12 119 PRO A CA 1
ATOM 929 C C . PRO A 1 119 ? -15.327 7.684 6.338 1.00 80.12 119 PRO A C 1
ATOM 931 O O . PRO A 1 119 ? -16.451 8.089 6.645 1.00 80.12 119 PRO A O 1
ATOM 934 N N . CYS A 1 120 ? -14.437 7.345 7.273 1.00 72.62 120 CYS A N 1
ATOM 935 C CA . CYS A 1 120 ? -14.694 7.375 8.700 1.00 72.62 120 CYS A CA 1
ATOM 936 C C . CYS A 1 120 ? -14.729 8.809 9.254 1.00 72.62 120 CYS A C 1
ATOM 938 O O . CYS A 1 120 ? -13.803 9.593 9.083 1.00 72.62 120 CYS A O 1
ATOM 940 N N . LYS A 1 121 ? -15.806 9.137 9.981 1.00 65.94 121 LYS A N 1
ATOM 941 C CA . LYS A 1 121 ? -15.950 10.424 10.691 1.00 65.94 121 LYS A CA 1
ATOM 942 C C . LYS A 1 121 ? -15.158 10.467 11.999 1.00 65.94 121 LYS A C 1
ATOM 944 O O . LYS A 1 121 ? -14.728 11.529 12.444 1.00 65.94 121 LYS A O 1
ATOM 949 N N . PHE A 1 122 ? -14.984 9.296 12.607 1.00 60.91 122 PHE A N 1
ATOM 950 C CA . PHE A 1 122 ? -14.276 9.113 13.861 1.00 60.91 122 PHE A CA 1
ATOM 951 C C . PHE A 1 122 ? -13.298 7.958 13.721 1.00 60.91 122 PHE A C 1
ATOM 953 O O . PHE A 1 122 ? -13.647 6.913 13.168 1.00 60.91 122 PHE A O 1
ATOM 960 N N . PHE A 1 123 ? -12.098 8.145 14.255 1.00 67.38 123 PHE A N 1
ATOM 961 C CA . PHE A 1 123 ? -11.095 7.102 14.360 1.00 67.38 123 PHE A CA 1
ATOM 962 C C . PHE A 1 123 ? -10.824 6.815 15.835 1.00 67.38 123 PHE A C 1
ATOM 964 O O . PHE A 1 123 ? -10.369 7.690 16.573 1.00 67.38 123 PHE A O 1
ATOM 971 N N . SER A 1 124 ? -11.146 5.599 16.273 1.00 61.94 124 SER A N 1
ATOM 972 C CA . SER A 1 124 ? -10.784 5.118 17.605 1.00 61.94 124 SER A CA 1
ATOM 973 C C . SER A 1 124 ? -9.392 4.514 17.535 1.00 61.94 124 SER A C 1
ATOM 975 O O . SER A 1 124 ? -9.175 3.532 16.827 1.00 61.94 124 SER A O 1
ATOM 977 N N . VAL A 1 125 ? -8.462 5.111 18.272 1.00 62.59 125 VAL A N 1
ATOM 978 C CA . VAL A 1 125 ? -7.081 4.642 18.401 1.00 62.59 125 VAL A CA 1
ATOM 979 C C . VAL A 1 125 ? -7.063 3.504 19.432 1.00 62.59 125 VAL A C 1
ATOM 981 O O . VAL A 1 125 ? -7.420 3.751 20.588 1.00 62.59 125 VAL A O 1
ATOM 984 N N . PRO A 1 126 ? -6.691 2.260 19.064 1.00 59.31 126 PRO A N 1
ATOM 985 C CA . PRO A 1 126 ? -6.536 1.185 20.038 1.00 59.31 126 PRO A CA 1
ATOM 986 C C . PRO A 1 126 ? -5.571 1.569 21.167 1.00 59.31 126 PRO A C 1
ATOM 988 O O . PRO A 1 126 ? -4.485 2.090 20.915 1.00 59.31 126 PRO A O 1
ATOM 991 N N . ILE A 1 127 ? -5.925 1.234 22.412 1.00 59.66 127 ILE A N 1
ATOM 992 C CA . ILE A 1 127 ? -5.100 1.498 23.611 1.00 59.66 127 ILE A CA 1
ATOM 993 C C . ILE A 1 127 ? -3.719 0.820 23.577 1.00 59.66 127 ILE A C 1
ATOM 995 O O . ILE A 1 127 ? -2.857 1.109 24.402 1.00 59.66 127 ILE A O 1
ATOM 999 N N . THR A 1 128 ? -3.515 -0.115 22.649 1.00 58.78 128 THR A N 1
ATOM 1000 C CA . THR A 1 128 ? -2.261 -0.844 22.448 1.00 58.78 128 THR A CA 1
ATOM 1001 C C . THR A 1 128 ? -1.203 -0.030 21.710 1.00 58.78 128 THR A C 1
ATOM 1003 O O . THR A 1 128 ? -0.048 -0.456 21.672 1.00 58.78 128 THR A O 1
ATOM 1006 N N . ILE A 1 129 ? -1.560 1.119 21.130 1.00 60.84 129 ILE A N 1
ATOM 1007 C CA . ILE A 1 129 ? -0.628 1.945 20.361 1.00 60.84 129 ILE A CA 1
ATOM 1008 C C . ILE A 1 129 ? 0.344 2.644 21.302 1.00 60.84 129 ILE A C 1
ATOM 1010 O O . ILE A 1 129 ? -0.051 3.369 22.211 1.00 60.84 129 ILE A O 1
ATOM 1014 N N . ARG A 1 130 ? 1.635 2.395 21.076 1.00 55.66 130 ARG A N 1
ATOM 1015 C CA . ARG A 1 130 ? 2.733 2.951 21.878 1.00 55.66 130 ARG A CA 1
ATOM 1016 C C . ARG A 1 130 ? 3.501 4.042 21.139 1.00 55.66 130 ARG A C 1
ATOM 1018 O O . ARG A 1 130 ? 4.217 4.798 21.783 1.00 55.66 130 ARG A O 1
ATOM 1025 N N . GLU A 1 131 ? 3.332 4.137 19.820 1.00 52.72 131 GLU A N 1
ATOM 1026 C CA . GLU A 1 131 ? 4.062 5.073 18.971 1.00 52.72 131 GLU A CA 1
ATOM 1027 C C . GLU A 1 131 ? 3.246 5.456 17.729 1.00 52.72 131 GLU A C 1
ATOM 1029 O O . GLU A 1 131 ? 2.568 4.620 17.122 1.00 52.72 131 GLU A O 1
ATOM 1034 N N . ILE A 1 132 ? 3.320 6.735 17.353 1.00 51.91 132 ILE A N 1
ATOM 1035 C CA . ILE A 1 132 ? 2.829 7.261 16.077 1.00 51.91 132 ILE A CA 1
ATOM 1036 C C . ILE A 1 132 ? 4.019 7.934 15.412 1.00 51.91 132 ILE A C 1
ATOM 1038 O O . ILE A 1 132 ? 4.417 9.029 15.803 1.00 51.91 132 ILE A O 1
ATOM 1042 N N . GLU A 1 133 ? 4.603 7.285 14.411 1.00 48.34 133 GLU A N 1
ATOM 1043 C CA . GLU A 1 133 ? 5.646 7.916 13.612 1.00 48.34 133 GLU A CA 1
ATOM 1044 C C . GLU A 1 133 ? 5.039 9.091 12.825 1.00 48.34 133 GLU A C 1
ATOM 1046 O O . GLU A 1 133 ? 4.052 8.932 12.097 1.00 48.34 133 GLU A O 1
ATOM 1051 N N . ALA A 1 134 ? 5.633 10.278 12.974 1.00 41.25 134 ALA A N 1
ATOM 1052 C CA . ALA A 1 134 ? 5.100 11.590 12.584 1.00 41.25 134 ALA A CA 1
ATOM 1053 C C . ALA A 1 134 ? 4.866 11.827 11.067 1.00 41.25 134 ALA A C 1
ATOM 1055 O O . ALA A 1 134 ? 4.588 12.951 10.659 1.00 41.25 134 ALA A O 1
ATOM 1056 N N . GLY A 1 135 ? 4.961 10.801 10.217 1.00 43.84 135 GLY A N 1
ATOM 1057 C CA . GLY A 1 135 ? 4.899 10.919 8.751 1.00 43.84 135 GLY A CA 1
ATOM 1058 C C . GLY A 1 135 ? 3.651 10.389 8.065 1.00 43.84 135 GLY A C 1
ATOM 1059 O O . GLY A 1 135 ? 3.547 10.486 6.844 1.00 43.84 135 GLY A O 1
ATOM 1060 N N . HIS A 1 136 ? 2.727 9.779 8.804 1.00 47.16 136 HIS A N 1
ATOM 1061 C CA . HIS A 1 136 ? 1.720 8.895 8.206 1.00 47.16 136 HIS A CA 1
ATOM 1062 C C . HIS A 1 136 ? 0.445 9.577 7.700 1.00 47.16 136 HIS A C 1
ATOM 1064 O O . HIS A 1 136 ? -0.453 8.902 7.204 1.00 47.16 136 HIS A O 1
ATOM 1070 N N . SER A 1 137 ? 0.358 10.906 7.758 1.00 43.38 137 SER A N 1
ATOM 1071 C CA . SER A 1 137 ? -0.662 11.651 7.021 1.00 43.38 137 SER A CA 1
ATOM 1072 C C . SER A 1 137 ? -0.243 13.112 6.902 1.00 43.38 137 SER A C 1
ATOM 1074 O O . SER A 1 137 ? -0.062 13.813 7.894 1.00 43.38 137 SER A O 1
ATOM 1076 N N . SER A 1 138 ? -0.128 13.598 5.668 1.00 45.75 138 SER A N 1
ATOM 1077 C CA . SER A 1 138 ? 0.093 15.017 5.368 1.00 45.75 138 SER A CA 1
ATOM 1078 C C . SER A 1 138 ? -1.055 15.922 5.855 1.00 45.75 138 SER A C 1
ATOM 1080 O O . SER A 1 138 ? -0.932 17.139 5.789 1.00 45.75 138 SER A O 1
ATOM 1082 N N . ASN A 1 139 ? -2.140 15.336 6.389 1.00 44.97 139 ASN A N 1
ATOM 1083 C CA . ASN A 1 139 ? -3.267 16.026 7.018 1.00 44.97 139 ASN A CA 1
ATOM 1084 C C . ASN A 1 139 ? -3.410 15.679 8.522 1.00 44.97 139 ASN A C 1
ATOM 1086 O O . ASN A 1 139 ? -4.352 16.125 9.172 1.00 44.97 139 ASN A O 1
ATOM 1090 N N . ALA A 1 140 ? -2.487 14.904 9.110 1.00 45.91 140 ALA A N 1
ATOM 1091 C CA . ALA A 1 140 ? -2.501 14.508 10.523 1.00 45.91 140 ALA A CA 1
ATOM 1092 C C . ALA A 1 140 ? -1.924 15.560 11.477 1.00 45.91 140 ALA A C 1
ATOM 1094 O O . ALA A 1 140 ? -1.738 15.259 12.656 1.00 45.91 140 ALA A O 1
ATOM 1095 N N . GLY A 1 141 ? -1.721 16.805 11.029 1.00 41.97 141 GLY A N 1
ATOM 1096 C CA . GLY A 1 141 ? -1.413 17.918 11.934 1.00 41.97 141 GLY A CA 1
ATOM 1097 C C . GLY A 1 141 ? -2.418 18.035 13.091 1.00 41.97 141 GLY A C 1
ATOM 1098 O O . GLY A 1 141 ? -2.050 18.473 14.175 1.00 41.97 141 GLY A O 1
ATOM 1099 N N . THR A 1 142 ? -3.656 17.564 12.887 1.00 45.22 142 THR A N 1
ATOM 1100 C CA . THR A 1 142 ? -4.714 17.456 13.905 1.00 45.22 142 THR A CA 1
ATOM 1101 C C . THR A 1 142 ? -4.668 16.148 14.713 1.00 45.22 142 THR A C 1
ATOM 1103 O O . THR A 1 142 ? -5.123 16.112 15.841 1.00 45.22 142 THR A O 1
ATOM 1106 N N . LEU A 1 143 ? -4.126 15.045 14.190 1.00 41.94 143 LEU A N 1
ATOM 1107 C CA . LEU A 1 143 ? -4.049 13.762 14.915 1.00 41.94 143 LEU A CA 1
ATOM 1108 C C . LEU A 1 143 ? -2.884 13.740 15.917 1.00 41.94 143 LEU A C 1
ATOM 1110 O O . LEU A 1 143 ? -3.033 13.232 17.028 1.00 41.94 143 LEU A O 1
ATOM 1114 N N . SER A 1 144 ? -1.743 14.328 15.548 1.00 43.69 144 SER A N 1
ATOM 1115 C CA . SER A 1 144 ? -0.556 14.414 16.408 1.00 43.69 144 SER A CA 1
ATOM 1116 C C . SER A 1 144 ? -0.745 15.366 17.594 1.00 43.69 144 SER A C 1
ATOM 1118 O O . SER A 1 144 ? -0.282 15.069 18.693 1.00 43.69 144 SER A O 1
ATOM 1120 N N . THR A 1 145 ? -1.476 16.472 17.410 1.00 39.00 145 THR A N 1
ATOM 1121 C CA . THR A 1 145 ? -1.778 17.446 18.477 1.00 39.00 145 THR A CA 1
ATOM 1122 C C . THR A 1 145 ? -2.765 16.921 19.519 1.00 39.00 145 THR A C 1
ATOM 1124 O O . THR A 1 145 ? -2.680 17.312 20.680 1.00 39.00 145 THR A O 1
ATOM 1127 N N . PHE A 1 146 ? -3.686 16.027 19.147 1.00 38.91 146 PHE A N 1
ATOM 1128 C CA . PHE A 1 146 ? -4.703 15.517 20.076 1.00 38.91 146 PHE A CA 1
ATOM 1129 C C . PHE A 1 146 ? -4.174 14.428 21.022 1.00 38.91 146 PHE A C 1
ATOM 1131 O O . PHE A 1 146 ? -4.592 14.359 22.179 1.00 38.91 146 PHE A O 1
ATOM 1138 N N . LEU A 1 147 ? -3.228 13.600 20.572 1.00 42.16 147 LEU A N 1
AT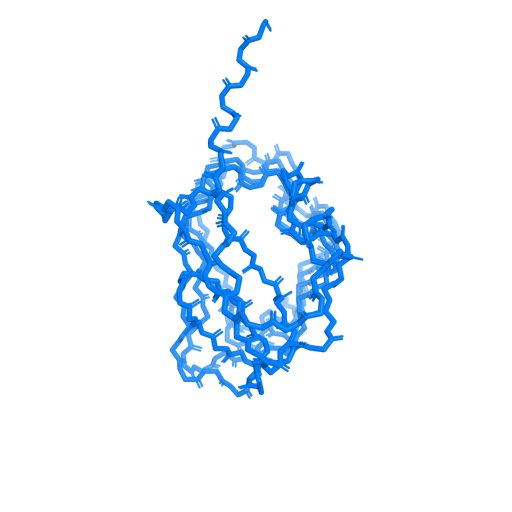OM 1139 C CA . LEU A 1 147 ? -2.696 12.492 21.376 1.00 42.16 147 LEU A CA 1
ATOM 1140 C C . LEU A 1 147 ? -1.539 12.902 22.292 1.00 42.16 147 LEU A C 1
ATOM 1142 O O . LEU A 1 147 ? -1.313 12.245 23.303 1.00 42.16 147 LEU A O 1
ATOM 1146 N N . SER A 1 148 ? -0.863 14.025 22.019 1.00 39.97 148 SER A N 1
ATOM 1147 C CA . SER A 1 148 ? 0.124 14.579 22.956 1.00 39.97 148 SER A CA 1
ATOM 1148 C C . SER A 1 148 ? -0.508 15.171 24.225 1.00 39.97 148 SER A C 1
ATOM 1150 O O . SER A 1 148 ? 0.225 15.582 25.121 1.00 39.97 148 SER A O 1
ATOM 1152 N N . GLN A 1 149 ? -1.845 15.270 24.296 1.00 39.97 149 GLN A N 1
ATOM 1153 C CA . GLN A 1 149 ? -2.566 15.921 25.398 1.00 39.97 149 GLN A CA 1
ATOM 1154 C C . GLN A 1 149 ? -3.488 14.998 26.211 1.00 39.97 149 GLN A C 1
ATOM 1156 O O . GLN A 1 149 ? -4.015 15.446 27.226 1.00 39.97 149 GLN A O 1
ATOM 1161 N N . THR A 1 150 ? -3.697 13.731 25.833 1.00 39.16 150 THR A N 1
ATOM 1162 C CA . THR A 1 150 ? -4.663 12.863 26.535 1.00 39.16 150 THR A CA 1
ATOM 1163 C C . THR A 1 150 ? -4.027 11.646 27.194 1.00 39.16 150 THR A C 1
ATOM 1165 O O . THR A 1 150 ? -3.774 10.610 26.585 1.00 39.16 150 THR A O 1
ATOM 1168 N N . THR A 1 151 ? -3.848 11.760 28.508 1.00 40.53 151 THR A N 1
ATOM 1169 C CA . THR A 1 151 ? -3.780 10.627 29.427 1.00 40.53 151 THR A CA 1
ATOM 1170 C C . THR A 1 151 ? -5.168 9.970 29.491 1.00 40.53 151 THR A C 1
ATOM 1172 O O . THR A 1 151 ? -6.080 10.538 30.079 1.00 40.53 151 THR A O 1
ATOM 1175 N N . LEU A 1 152 ? -5.290 8.760 28.931 1.00 40.53 152 LEU A N 1
ATOM 1176 C CA . LEU A 1 152 ? -6.373 7.772 29.117 1.00 40.53 152 LEU A CA 1
ATOM 1177 C C . LEU A 1 152 ? -7.791 8.092 28.576 1.00 40.53 152 LEU A C 1
ATOM 1179 O O . LEU A 1 152 ? -8.271 9.216 28.603 1.00 40.53 152 LEU A O 1
ATOM 1183 N N . PHE A 1 153 ? -8.471 6.992 28.210 1.00 34.81 153 PHE A N 1
ATOM 1184 C CA . PHE A 1 153 ? -9.869 6.805 27.772 1.00 34.81 153 PHE A CA 1
ATOM 1185 C C . PHE A 1 153 ? -10.191 7.059 26.295 1.00 34.81 153 PHE A C 1
ATOM 1187 O O . PHE A 1 153 ? -10.364 8.196 25.886 1.00 34.81 153 PHE A O 1
ATOM 1194 N N . ASN A 1 154 ? -10.367 5.957 25.541 1.00 42.19 154 ASN A N 1
ATOM 1195 C CA . ASN A 1 154 ? -11.108 5.841 24.272 1.00 42.19 154 ASN A CA 1
ATOM 1196 C C . ASN A 1 154 ? -11.262 7.156 23.492 1.00 42.19 154 ASN A C 1
ATOM 1198 O O . ASN A 1 154 ? -12.371 7.661 23.309 1.00 42.19 154 ASN A O 1
ATOM 1202 N N . THR A 1 155 ? -10.143 7.722 23.049 1.00 47.06 155 THR A N 1
ATOM 1203 C CA . THR A 1 155 ? -10.162 9.004 22.356 1.00 47.06 155 THR A CA 1
ATOM 1204 C C . THR A 1 155 ? -10.659 8.769 20.934 1.00 47.06 155 THR A C 1
ATOM 1206 O O . THR A 1 155 ? -9.964 8.189 20.098 1.00 47.06 155 THR A O 1
ATOM 1209 N N . PHE A 1 156 ? -11.891 9.188 20.654 1.00 45.09 156 PHE A N 1
ATOM 1210 C CA . PHE A 1 156 ? -12.355 9.354 19.284 1.00 45.09 156 PHE A CA 1
ATOM 1211 C C . PHE A 1 156 ? -11.626 10.555 18.691 1.00 45.09 156 PHE A C 1
ATOM 1213 O O . PHE A 1 156 ? -11.803 11.681 19.155 1.00 45.09 156 PHE A O 1
ATOM 1220 N N . VAL A 1 157 ? -10.817 10.336 17.659 1.00 48.78 157 VAL A N 1
ATOM 1221 C CA . VAL A 1 157 ? -10.236 11.443 16.903 1.00 48.78 157 VAL A CA 1
ATOM 1222 C C . VAL A 1 157 ? -11.218 11.833 15.803 1.00 48.78 157 VAL A C 1
ATOM 1224 O O . VAL A 1 157 ? -11.538 11.027 14.927 1.00 48.78 157 VAL A O 1
ATOM 1227 N N . ALA A 1 158 ? -11.741 13.059 15.883 1.00 41.72 158 ALA A N 1
ATOM 1228 C CA . ALA A 1 158 ? -12.622 13.625 14.868 1.00 41.72 158 ALA A CA 1
ATOM 1229 C C . ALA A 1 158 ? -11.802 13.990 13.627 1.00 41.72 158 ALA A C 1
ATOM 1231 O O . ALA A 1 158 ? -11.000 14.928 13.645 1.00 41.72 158 ALA A O 1
ATOM 1232 N N . MET A 1 159 ? -12.012 13.259 12.539 1.00 49.47 159 MET A N 1
ATOM 1233 C CA . MET A 1 159 ? -11.293 13.487 11.291 1.00 49.47 159 MET A CA 1
ATOM 1234 C C . MET A 1 159 ? -12.037 14.548 10.493 1.00 49.47 159 MET A C 1
ATOM 1236 O O . MET A 1 159 ? -13.002 14.264 9.791 1.00 49.47 159 MET A O 1
ATOM 1240 N N . HIS A 1 160 ? -11.640 15.808 10.667 1.00 41.81 160 HIS A N 1
ATOM 1241 C CA . HIS A 1 160 ? -12.224 16.898 9.896 1.00 41.81 160 HIS A CA 1
ATOM 1242 C C . HIS A 1 160 ? -11.728 16.798 8.452 1.00 41.81 160 HIS A C 1
ATOM 1244 O O . HIS A 1 160 ? -10.523 16.846 8.200 1.00 41.81 160 HIS A O 1
ATOM 1250 N N . SER A 1 161 ? -12.654 16.679 7.497 1.00 36.00 161 SER A N 1
ATOM 1251 C CA . SER A 1 161 ? -12.340 16.835 6.080 1.00 36.00 161 SER A CA 1
ATOM 1252 C C . SER A 1 161 ? -11.945 18.291 5.835 1.00 36.00 161 SER A C 1
ATOM 1254 O O . SER A 1 161 ? -12.801 19.156 5.650 1.00 36.00 161 SER A O 1
ATOM 1256 N N . GLN A 1 162 ? -10.653 18.602 5.849 1.00 33.00 162 GLN A N 1
ATOM 1257 C CA . GLN A 1 162 ? -10.199 19.872 5.297 1.00 33.00 162 GLN A CA 1
ATOM 1258 C C . GLN A 1 162 ? -10.187 19.774 3.771 1.00 33.00 162 GLN A C 1
ATOM 1260 O O . GLN A 1 162 ? -9.161 19.566 3.132 1.00 33.00 162 GLN A O 1
ATOM 1265 N N . SER A 1 163 ? -11.369 19.956 3.186 1.00 31.09 163 SER A N 1
ATOM 1266 C CA . SER A 1 163 ? -11.489 20.712 1.947 1.00 31.09 163 SER 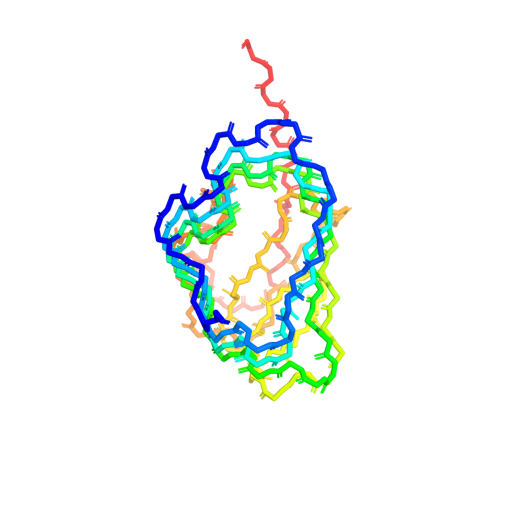A CA 1
ATOM 1267 C C . SER A 1 163 ? -11.273 22.179 2.318 1.00 31.09 163 SER A C 1
ATOM 1269 O O . SER A 1 163 ? -12.221 22.870 2.674 1.00 31.09 163 SER A O 1
ATOM 1271 N N . VAL A 1 164 ? -10.030 22.655 2.293 1.00 23.64 164 VAL A N 1
ATOM 1272 C CA . VAL A 1 164 ? -9.781 24.100 2.232 1.00 23.64 164 VAL A CA 1
ATOM 1273 C C . VAL A 1 164 ? -9.425 24.407 0.788 1.00 23.64 164 VAL A C 1
ATOM 1275 O O . VAL A 1 164 ? -8.272 24.327 0.377 1.00 23.64 164 VAL A O 1
ATOM 1278 N N . HIS A 1 165 ? -10.467 24.684 0.005 1.00 23.03 165 HIS A N 1
ATOM 1279 C CA . HIS A 1 165 ? -10.336 25.629 -1.090 1.00 23.03 165 HIS A CA 1
ATOM 1280 C C . HIS A 1 165 ? -10.147 27.011 -0.464 1.00 23.03 165 HIS A C 1
ATOM 1282 O O . HIS A 1 165 ? -11.025 27.483 0.260 1.00 23.03 165 HIS A O 1
ATOM 1288 N N . LEU A 1 166 ? -9.013 27.633 -0.762 1.00 28.94 166 LEU A N 1
ATOM 1289 C CA . LEU A 1 166 ? -8.948 29.048 -1.102 1.00 28.94 166 LEU A CA 1
ATOM 1290 C C . LEU A 1 166 ? -8.286 29.131 -2.476 1.00 28.94 166 LEU A C 1
ATOM 1292 O O . LEU A 1 166 ? -7.290 28.397 -2.674 1.00 28.94 166 LEU A O 1
#

Secondary structure (DSSP, 8-state):
--EE-TTTTTT-TT-------TT--EE-TTTTTT---SEEEPPTT--EE-TTTTTT-TT--EEEE-TT----EE-TTTTTT-TT--EEEE-S-SSEEEETTEEEETTSSBEEE--TT---SEEEPPTT--B--TTS-TTTHHHHHHHTT--SS--EEE--------

Radius of gyration: 15.71 Å; chains: 1; bounding box: 31×44×47 Å

InterPro domains:
  IPR026906 BspA-type LRR region [PF13306] (3-104)
  IPR032675 Leucine-rich repeat domain superfamily [G3DSA:3.80.10.10] (1-154)

pLDDT: mean 80.63, std 22.84, range [23.03, 98.44]